Protein AF-A0A2V9M2J3-F1 (afdb_monomer_lite)

pLDDT: mean 76.99, std 8.59, range [54.62, 88.31]

Secondary structure (DSSP, 8-state):
-HHHHHHHHHHHHHHHHHTTTTHHHHHHHHHHHTTPPPPPHHHHHHHHHHHHH-S-----

Foldseek 3Di:
DVVVVVVVVVVVVVVCVVVCVCVLVVQCVVCVVVVHHRDPPVVVVVVVVCVVPVPPPPPD

Sequence (60 aa):
MIRLQKITRYIWQLLIEACGENDYRRYRERALAQGEAALPAETFFLERLERKYARPSRCC

Radius of gyration: 16.67 Å; chains: 1; bounding box: 30×34×49 Å

Structure (mmCIF, N/CA/C/O backbone):
data_AF-A0A2V9M2J3-F1
#
_entry.id   AF-A0A2V9M2J3-F1
#
loop_
_atom_site.group_PDB
_atom_site.id
_atom_site.type_symbol
_atom_site.label_atom_id
_atom_site.label_alt_id
_atom_site.label_comp_id
_atom_site.label_asym_id
_atom_site.label_entity_id
_atom_site.label_seq_id
_atom_site.pdbx_PDB_ins_code
_atom_site.Cartn_x
_atom_site.Cartn_y
_atom_site.Cartn_z
_atom_site.occupancy
_atom_site.B_iso_or_equiv
_atom_site.auth_seq_id
_atom_site.auth_comp_id
_atom_site.auth_asym_id
_atom_site.auth_atom_id
_atom_site.pdbx_PDB_model_num
ATOM 1 N N . MET A 1 1 ? -3.684 3.975 33.118 1.00 54.62 1 MET A N 1
ATOM 2 C CA . MET A 1 1 ? -2.746 3.551 32.045 1.00 54.62 1 MET A CA 1
ATOM 3 C C . MET A 1 1 ? -3.436 3.057 30.762 1.00 54.62 1 MET A C 1
ATOM 5 O O . MET A 1 1 ? -2.954 3.381 29.686 1.00 54.62 1 MET A O 1
ATOM 9 N N . ILE A 1 2 ? -4.588 2.372 30.828 1.00 60.97 2 ILE A N 1
ATOM 10 C CA . ILE A 1 2 ? -5.293 1.792 29.654 1.00 60.97 2 ILE A CA 1
ATOM 11 C C . ILE A 1 2 ? -5.757 2.839 28.611 1.00 60.97 2 ILE A C 1
ATOM 13 O O . ILE A 1 2 ? -5.731 2.580 27.410 1.00 60.97 2 ILE A O 1
ATOM 17 N N . ARG A 1 3 ? -6.158 4.046 29.041 1.00 64.31 3 ARG A N 1
ATOM 18 C CA . ARG A 1 3 ? -6.570 5.132 28.123 1.00 64.31 3 ARG A CA 1
ATOM 19 C C . ARG A 1 3 ? -5.416 5.682 27.285 1.00 64.31 3 ARG A C 1
ATOM 21 O O . ARG A 1 3 ? -5.616 5.956 26.108 1.00 64.31 3 ARG A O 1
ATOM 28 N N . LEU A 1 4 ? -4.222 5.790 27.868 1.00 74.44 4 LEU A N 1
ATOM 29 C CA . LEU A 1 4 ? -3.048 6.316 27.170 1.00 74.44 4 LEU A CA 1
ATOM 30 C C . LEU A 1 4 ? -2.641 5.393 26.013 1.00 74.44 4 LEU A C 1
ATOM 32 O O . LEU A 1 4 ? -2.387 5.867 24.915 1.00 74.44 4 LEU A O 1
ATOM 36 N N . GLN A 1 5 ? -2.695 4.075 26.235 1.00 76.81 5 GLN A N 1
ATOM 37 C CA . GLN A 1 5 ? -2.412 3.066 25.208 1.00 76.81 5 GLN A CA 1
ATOM 38 C C . GLN A 1 5 ? -3.410 3.084 24.040 1.00 76.81 5 GLN A C 1
ATOM 40 O O . GLN A 1 5 ? -3.043 2.782 22.906 1.00 76.81 5 GLN A O 1
ATOM 45 N N . LYS A 1 6 ? -4.679 3.432 24.294 1.00 78.88 6 LYS A N 1
ATOM 46 C CA . LYS A 1 6 ? -5.674 3.588 23.221 1.00 78.88 6 LYS A CA 1
ATOM 47 C C . LYS A 1 6 ? -5.390 4.822 22.369 1.00 78.88 6 LYS A C 1
ATOM 49 O O . LYS A 1 6 ? -5.465 4.739 21.149 1.00 78.88 6 LYS A O 1
ATOM 54 N N . ILE A 1 7 ? -5.037 5.936 23.008 1.00 86.06 7 ILE A N 1
ATOM 55 C CA . ILE A 1 7 ?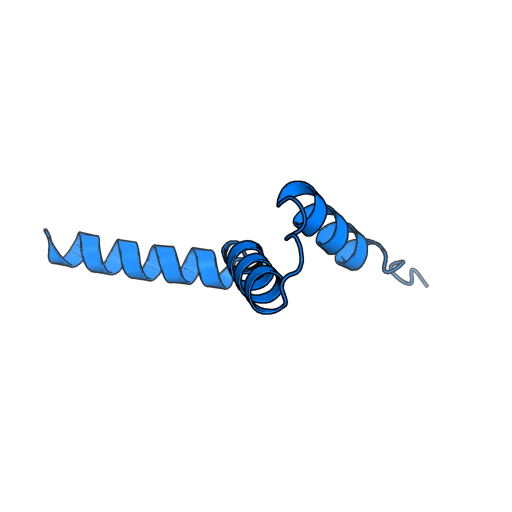 -4.738 7.194 22.316 1.00 86.06 7 ILE A CA 1
ATOM 56 C C . ILE A 1 7 ? -3.476 7.045 21.465 1.00 86.06 7 ILE A C 1
ATOM 58 O O . ILE A 1 7 ? -3.489 7.408 20.294 1.00 86.06 7 ILE A O 1
ATOM 62 N N . THR A 1 8 ? -2.413 6.445 22.005 1.00 84.25 8 THR A N 1
ATOM 63 C CA . THR A 1 8 ? -1.177 6.228 21.242 1.00 84.25 8 THR A CA 1
ATOM 64 C C . THR A 1 8 ? -1.383 5.282 20.066 1.00 84.25 8 TH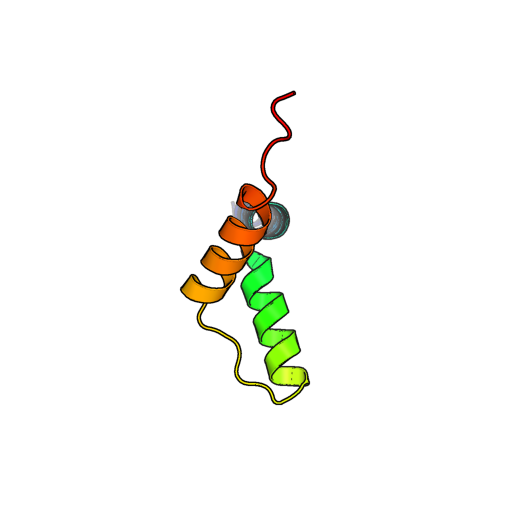R A C 1
ATOM 66 O O . THR A 1 8 ? -0.864 5.562 18.993 1.00 84.25 8 THR A O 1
ATOM 69 N N . ARG A 1 9 ? -2.193 4.221 20.204 1.00 83.69 9 ARG A N 1
ATOM 70 C CA . ARG A 1 9 ? -2.573 3.370 19.059 1.00 83.69 9 ARG A CA 1
ATOM 71 C C . ARG A 1 9 ? -3.328 4.135 17.982 1.00 83.69 9 ARG A C 1
ATOM 73 O O . ARG A 1 9 ? -3.056 3.926 16.807 1.00 83.69 9 ARG A O 1
ATOM 80 N N . TYR A 1 10 ? -4.254 5.002 18.374 1.00 84.12 10 TYR A N 1
ATOM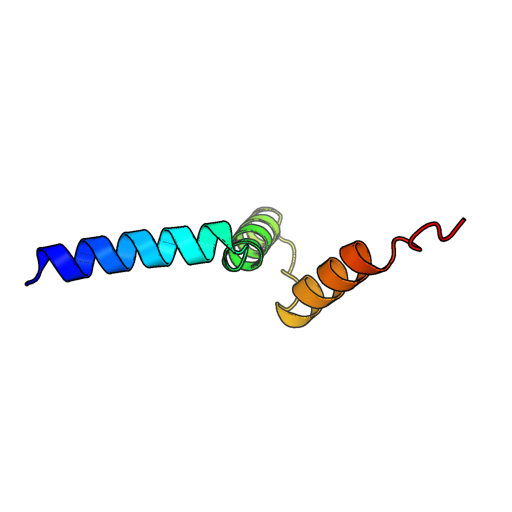 81 C CA . TYR A 1 10 ? -5.036 5.785 17.423 1.00 84.12 10 TYR A CA 1
ATOM 82 C C . TYR A 1 10 ? -4.161 6.792 16.667 1.00 84.12 10 TYR A C 1
ATOM 84 O O . TYR A 1 10 ? -4.218 6.872 15.444 1.00 84.12 10 TYR A O 1
ATOM 92 N N . ILE A 1 11 ? -3.281 7.498 17.382 1.00 85.19 11 ILE A N 1
ATOM 93 C CA . ILE A 1 11 ? -2.302 8.413 16.779 1.00 85.19 11 ILE A CA 1
ATOM 94 C C . ILE A 1 11 ? -1.335 7.644 15.872 1.00 85.19 11 ILE A C 1
ATOM 96 O O . ILE A 1 11 ? -1.035 8.103 14.777 1.00 85.19 11 ILE A O 1
ATOM 100 N N . TRP A 1 12 ? -0.888 6.456 16.284 1.00 81.31 12 TRP A N 1
ATOM 101 C CA . TRP A 1 12 ? -0.023 5.601 15.472 1.00 81.31 12 TRP A CA 1
ATOM 102 C C . TRP A 1 12 ? -0.704 5.153 14.176 1.00 81.31 12 TRP A C 1
ATOM 104 O O . TRP A 1 12 ? -0.108 5.241 13.108 1.00 81.31 12 TRP A O 1
ATOM 114 N N . GLN A 1 13 ? -1.975 4.749 14.241 1.00 76.19 13 GLN A N 1
ATOM 115 C CA . GLN A 1 13 ? -2.759 4.432 13.046 1.00 76.19 13 GLN A CA 1
ATOM 116 C C . GLN A 1 13 ? -2.916 5.646 12.127 1.00 76.19 13 GLN A C 1
ATOM 118 O O . GLN A 1 13 ? -2.748 5.502 10.921 1.00 76.19 13 GLN A O 1
ATOM 123 N N . LEU A 1 14 ? -3.162 6.837 12.680 1.00 78.06 14 LEU A N 1
ATOM 124 C CA . LEU A 1 14 ? -3.234 8.075 11.900 1.00 78.06 14 LEU A CA 1
ATOM 125 C C . LEU A 1 14 ? -1.896 8.448 11.254 1.00 78.06 14 LEU A C 1
ATOM 127 O O . LEU A 1 14 ? -1.888 8.933 10.128 1.00 78.06 14 LEU A O 1
ATOM 131 N N . LEU A 1 15 ? -0.770 8.216 11.931 1.00 76.81 15 LEU A N 1
ATOM 132 C CA . LEU A 1 15 ? 0.564 8.450 11.372 1.00 76.81 15 LEU A CA 1
ATOM 133 C C . LEU A 1 15 ? 0.882 7.473 10.235 1.00 76.81 15 LEU A C 1
ATOM 135 O O . LEU A 1 15 ? 1.382 7.903 9.202 1.00 76.81 15 LEU A O 1
ATOM 139 N N . ILE A 1 16 ? 0.535 6.191 10.383 1.00 73.00 16 ILE A N 1
ATOM 140 C CA . ILE A 1 16 ? 0.644 5.178 9.315 1.00 73.00 16 ILE A CA 1
ATOM 141 C C . ILE A 1 16 ? -0.231 5.564 8.112 1.00 73.00 16 ILE A C 1
ATOM 143 O O . ILE A 1 16 ? 0.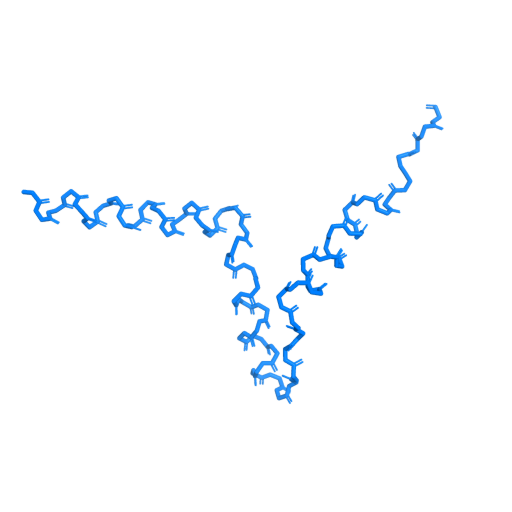197 5.468 6.960 1.00 73.00 16 ILE A O 1
ATOM 147 N N . GLU A 1 17 ? -1.454 6.034 8.370 1.00 70.62 17 GLU A N 1
ATOM 148 C CA . GLU A 1 17 ? -2.369 6.539 7.342 1.00 70.62 17 GLU A CA 1
ATOM 149 C C . GLU A 1 17 ? -1.770 7.763 6.624 1.00 70.62 17 GLU A C 1
ATOM 151 O O . GLU A 1 17 ? -1.764 7.815 5.396 1.00 70.62 17 GLU A O 1
ATOM 156 N N . ALA A 1 18 ? -1.206 8.715 7.377 1.00 68.00 18 ALA A N 1
ATOM 157 C CA . ALA A 1 18 ? -0.617 9.950 6.856 1.00 68.00 18 ALA A CA 1
ATOM 158 C C . ALA A 1 18 ? 0.706 9.729 6.100 1.00 68.00 18 ALA A C 1
ATOM 160 O O . ALA A 1 18 ? 0.972 10.425 5.122 1.00 68.00 18 ALA A O 1
ATOM 161 N N . CYS A 1 19 ? 1.516 8.747 6.505 1.00 67.50 19 CYS A N 1
ATOM 162 C CA . CYS A 1 19 ? 2.735 8.350 5.793 1.00 67.50 19 CYS A CA 1
ATOM 163 C C . CYS A 1 19 ? 2.450 7.593 4.484 1.00 67.50 19 CYS A C 1
ATOM 165 O O . CYS A 1 19 ? 3.379 7.335 3.719 1.00 67.50 19 CYS A O 1
ATOM 167 N N . GLY A 1 20 ? 1.191 7.234 4.205 1.00 64.75 20 GLY A N 1
ATOM 168 C CA . GLY A 1 20 ? 0.823 6.457 3.019 1.00 64.75 20 GLY A CA 1
ATOM 169 C C . GLY A 1 20 ? 1.152 4.967 3.140 1.00 64.75 20 GLY A C 1
ATOM 170 O O . GLY A 1 20 ? 1.048 4.227 2.166 1.00 64.75 20 GLY A O 1
ATOM 171 N N . GLU A 1 21 ? 1.499 4.486 4.333 1.00 66.94 21 GLU A N 1
ATOM 172 C CA . GLU A 1 21 ? 1.749 3.064 4.590 1.00 66.94 21 GLU A CA 1
ATOM 173 C C . GLU A 1 21 ? 0.441 2.248 4.505 1.00 66.94 21 GLU A C 1
ATOM 175 O O . GLU A 1 21 ? 0.446 1.069 4.153 1.00 66.94 21 GLU A O 1
ATOM 180 N N . ASN A 1 22 ? -0.712 2.912 4.676 1.00 72.56 22 ASN A N 1
ATOM 181 C CA . ASN A 1 22 ? -2.033 2.335 4.411 1.00 72.56 22 ASN A CA 1
ATOM 182 C C . ASN A 1 22 ? -2.462 2.377 2.927 1.00 72.56 22 ASN A C 1
ATOM 184 O O . ASN A 1 22 ? -3.490 1.796 2.565 1.00 72.56 22 ASN A O 1
ATOM 188 N N . ASP A 1 23 ? -1.706 3.038 2.042 1.00 75.50 23 ASP A N 1
ATOM 189 C CA . ASP A 1 23 ? -2.095 3.144 0.630 1.00 75.50 23 ASP A CA 1
ATOM 190 C C . ASP A 1 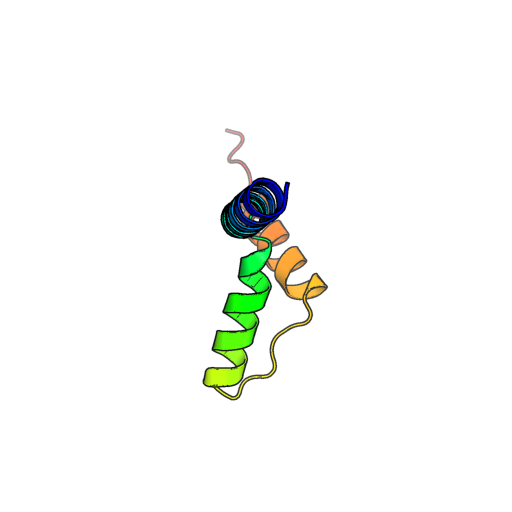23 ? -2.080 1.791 -0.071 1.00 75.50 23 ASP A C 1
ATOM 192 O O . ASP A 1 23 ? -2.972 1.516 -0.872 1.00 75.50 23 ASP A O 1
ATOM 196 N N . TYR A 1 24 ? -1.123 0.921 0.265 1.00 78.62 24 TYR A N 1
ATOM 197 C CA . TYR A 1 24 ? -1.105 -0.437 -0.271 1.00 78.62 24 TYR A CA 1
ATOM 198 C C . TYR A 1 24 ? -2.332 -1.237 0.186 1.00 78.62 24 TYR A C 1
ATOM 200 O O . TYR A 1 24 ? -2.939 -1.952 -0.609 1.00 78.62 24 TYR A O 1
ATOM 208 N N . ARG A 1 25 ? -2.761 -1.074 1.447 1.00 80.88 25 ARG A N 1
ATOM 209 C CA . ARG A 1 25 ? -3.970 -1.735 1.960 1.00 80.88 25 ARG A CA 1
ATOM 210 C C . ARG A 1 25 ? -5.216 -1.264 1.212 1.00 80.88 25 ARG A C 1
ATOM 212 O O . ARG A 1 25 ? -5.986 -2.098 0.748 1.00 80.88 25 ARG A O 1
ATOM 219 N N . ARG A 1 26 ? -5.362 0.050 1.004 1.00 81.56 26 ARG A N 1
ATOM 220 C CA . ARG A 1 26 ? -6.450 0.641 0.200 1.00 81.56 26 ARG A CA 1
ATOM 221 C C . ARG A 1 26 ? -6.403 0.227 -1.269 1.00 81.56 26 ARG A C 1
ATOM 223 O O . ARG A 1 26 ? -7.455 0.074 -1.885 1.00 81.56 26 ARG A O 1
ATOM 230 N N . TYR A 1 27 ? -5.212 0.095 -1.847 1.00 83.94 27 TYR A N 1
ATOM 231 C CA . TYR A 1 27 ? -5.028 -0.400 -3.210 1.00 83.94 27 TYR A CA 1
ATOM 232 C C . TYR A 1 27 ? -5.465 -1.863 -3.315 1.00 83.94 27 TYR A C 1
ATOM 234 O O . TYR A 1 27 ? -6.262 -2.201 -4.184 1.00 83.94 27 TYR A O 1
ATOM 242 N N . ARG A 1 28 ? -5.035 -2.706 -2.370 1.00 84.81 28 ARG A N 1
ATOM 243 C CA . ARG A 1 28 ? -5.420 -4.116 -2.299 1.00 84.81 28 ARG A CA 1
ATOM 244 C C . ARG A 1 28 ? -6.923 -4.298 -2.104 1.00 84.81 28 ARG A C 1
ATOM 246 O O . ARG A 1 28 ? -7.512 -5.130 -2.779 1.00 84.81 28 ARG A O 1
ATOM 253 N N . GLU A 1 29 ? -7.544 -3.529 -1.213 1.00 86.19 29 GLU A N 1
ATOM 254 C CA . GLU A 1 29 ? -9.000 -3.542 -1.010 1.00 86.19 29 GLU A CA 1
ATOM 255 C C . GLU A 1 29 ? -9.750 -3.168 -2.296 1.00 86.19 29 GLU A C 1
ATOM 257 O O . GLU A 1 29 ? -10.734 -3.821 -2.638 1.00 86.19 29 GLU A O 1
ATOM 262 N N . ARG A 1 30 ? -9.259 -2.171 -3.048 1.00 87.00 30 ARG A N 1
ATOM 263 C CA . ARG A 1 30 ? -9.828 -1.800 -4.352 1.00 87.00 30 ARG A CA 1
ATOM 264 C C . ARG A 1 30 ? -9.645 -2.885 -5.409 1.00 87.00 30 ARG A C 1
ATOM 266 O O . ARG A 1 30 ? -10.622 -3.224 -6.064 1.00 87.00 30 ARG A O 1
ATOM 273 N N . ALA A 1 31 ? -8.445 -3.449 -5.536 1.00 86.38 31 ALA A N 1
ATOM 274 C CA . ALA A 1 31 ? -8.166 -4.524 -6.488 1.00 86.38 31 ALA A CA 1
ATOM 275 C C . ALA A 1 31 ? -9.053 -5.749 -6.210 1.00 86.38 31 ALA A C 1
ATOM 277 O O . ALA A 1 31 ? -9.726 -6.243 -7.109 1.00 86.38 31 ALA A O 1
ATOM 278 N N . LEU A 1 32 ? -9.171 -6.156 -4.940 1.00 86.19 32 LEU A N 1
ATOM 279 C CA . LEU A 1 32 ? -10.064 -7.242 -4.526 1.00 86.19 32 LEU A CA 1
ATOM 280 C C . LEU A 1 32 ? -11.538 -6.936 -4.825 1.00 86.19 32 LEU A C 1
ATOM 282 O O . LEU A 1 32 ? -12.251 -7.813 -5.302 1.00 86.19 32 LEU A O 1
ATOM 286 N N . ALA A 1 33 ? -11.997 -5.705 -4.578 1.00 88.31 33 ALA A N 1
ATOM 287 C CA . ALA A 1 33 ? -13.359 -5.285 -4.912 1.00 88.31 33 ALA A CA 1
ATOM 288 C C . ALA A 1 33 ? -13.632 -5.277 -6.427 1.00 88.31 33 ALA A C 1
ATOM 290 O O . ALA A 1 33 ? -14.771 -5.470 -6.844 1.00 88.31 33 ALA A O 1
ATOM 291 N N . GLN A 1 34 ? -12.598 -5.078 -7.246 1.00 88.25 34 GLN A N 1
ATOM 292 C CA . GLN A 1 34 ? -12.665 -5.139 -8.708 1.00 88.25 34 GLN A CA 1
ATOM 293 C C . GLN A 1 34 ? -12.476 -6.563 -9.259 1.00 88.25 34 GLN A C 1
ATOM 295 O O . GLN A 1 34 ? -12.622 -6.773 -10.459 1.00 88.25 34 GLN A O 1
ATOM 300 N N . GLY A 1 35 ? -12.192 -7.548 -8.398 1.00 87.19 35 GLY A N 1
ATOM 301 C CA . GLY A 1 35 ? -11.887 -8.922 -8.808 1.00 87.19 35 GLY A CA 1
ATOM 302 C C . GLY A 1 35 ? -10.493 -9.084 -9.424 1.00 87.19 35 GLY A C 1
ATOM 303 O O . GLY A 1 35 ? -10.196 -10.126 -10.005 1.00 87.19 35 GLY A O 1
ATOM 304 N N . GLU A 1 36 ? -9.635 -8.074 -9.295 1.00 85.12 36 GLU A N 1
ATOM 305 C CA . GLU A 1 36 ? -8.264 -8.081 -9.790 1.00 85.12 36 GLU A CA 1
ATOM 306 C C . GLU A 1 36 ? -7.296 -8.586 -8.714 1.00 85.12 36 GLU A C 1
ATOM 308 O O . GLU A 1 36 ? -7.459 -8.358 -7.509 1.00 85.12 36 GLU A O 1
ATOM 313 N N . ALA A 1 37 ? -6.239 -9.271 -9.151 1.00 83.69 37 ALA A N 1
ATOM 314 C CA . ALA A 1 37 ? -5.151 -9.635 -8.260 1.00 83.69 37 ALA A CA 1
ATOM 315 C C . ALA A 1 37 ? -4.375 -8.369 -7.875 1.00 83.69 37 ALA A C 1
ATOM 317 O O . ALA A 1 37 ? -3.794 -7.700 -8.727 1.00 83.69 37 ALA A O 1
ATOM 318 N N . ALA A 1 38 ? -4.356 -8.044 -6.581 1.00 82.00 38 ALA A N 1
ATOM 319 C CA . ALA A 1 38 ? -3.536 -6.948 -6.085 1.00 82.00 38 ALA A CA 1
ATOM 320 C C . ALA A 1 38 ? -2.056 -7.225 -6.389 1.00 82.00 38 ALA A C 1
ATOM 322 O O . ALA A 1 38 ? -1.555 -8.311 -6.083 1.00 82.00 38 ALA A O 1
ATOM 323 N N . LEU A 1 39 ? -1.362 -6.231 -6.951 1.00 82.19 39 LEU A N 1
ATOM 324 C CA . LEU A 1 39 ? 0.091 -6.273 -7.107 1.00 82.19 39 LEU A CA 1
ATOM 325 C C . LEU A 1 39 ? 0.779 -6.558 -5.763 1.00 82.19 39 LEU A C 1
ATOM 327 O O . LEU A 1 39 ? 0.252 -6.161 -4.723 1.00 82.19 39 LEU A O 1
ATOM 331 N N . PRO A 1 40 ? 1.967 -7.185 -5.760 1.00 82.12 40 PRO A N 1
ATOM 332 C CA . PRO A 1 40 ? 2.788 -7.294 -4.563 1.00 82.12 40 PRO A CA 1
ATOM 333 C C . PRO A 1 40 ? 3.117 -5.908 -3.995 1.00 82.12 40 PRO A C 1
ATOM 335 O O . PRO A 1 40 ? 3.323 -4.950 -4.744 1.00 82.12 40 PRO A O 1
ATOM 338 N N . ALA A 1 41 ? 3.219 -5.809 -2.667 1.00 77.56 41 ALA A N 1
ATOM 339 C CA . ALA A 1 41 ? 3.514 -4.550 -1.979 1.00 77.56 41 ALA A CA 1
ATOM 340 C C . ALA A 1 41 ? 4.785 -3.886 -2.512 1.00 77.56 41 ALA A C 1
ATOM 342 O O . ALA A 1 41 ? 4.786 -2.696 -2.813 1.00 77.56 41 ALA A O 1
ATOM 343 N N . GLU A 1 42 ? 5.842 -4.676 -2.684 1.00 75.88 42 GLU A N 1
ATOM 344 C CA . GLU A 1 42 ? 7.122 -4.226 -3.222 1.00 75.88 42 GLU A CA 1
ATOM 345 C C . GLU A 1 42 ? 6.966 -3.575 -4.602 1.00 75.88 42 GLU A C 1
ATOM 347 O O . GLU A 1 42 ? 7.406 -2.445 -4.802 1.00 75.88 42 GLU A O 1
ATOM 352 N N . THR A 1 43 ? 6.246 -4.225 -5.519 1.00 81.88 43 THR A N 1
ATOM 353 C CA . THR A 1 43 ? 5.988 -3.709 -6.870 1.00 81.88 43 THR A CA 1
ATOM 354 C C . THR A 1 43 ? 5.174 -2.415 -6.839 1.00 81.88 43 THR A C 1
ATOM 356 O O . THR A 1 43 ? 5.513 -1.458 -7.529 1.00 81.88 43 THR A O 1
ATOM 359 N N . PHE A 1 44 ? 4.149 -2.334 -5.984 1.00 82.81 44 PHE A N 1
ATOM 360 C CA . PHE A 1 44 ? 3.350 -1.117 -5.806 1.00 82.81 44 PHE A CA 1
ATOM 361 C C . PHE A 1 44 ? 4.190 0.068 -5.298 1.00 82.81 44 PHE A C 1
ATOM 363 O O . PHE A 1 44 ? 4.046 1.195 -5.783 1.00 82.81 44 PHE A O 1
ATOM 370 N N . PHE A 1 45 ? 5.073 -0.167 -4.323 1.00 80.38 45 PHE A N 1
ATOM 371 C CA . PHE A 1 45 ? 5.949 0.878 -3.794 1.00 80.38 45 PHE A CA 1
ATOM 372 C C . PHE A 1 45 ? 7.013 1.302 -4.807 1.00 80.38 45 PHE A C 1
ATOM 374 O O . PHE A 1 45 ? 7.261 2.503 -4.937 1.00 80.38 45 PHE A O 1
ATOM 381 N N . LEU A 1 46 ? 7.586 0.354 -5.552 1.00 83.00 46 LEU A N 1
ATOM 382 C CA . LEU A 1 46 ? 8.549 0.630 -6.617 1.00 83.00 46 LEU A CA 1
ATOM 383 C C . LEU A 1 46 ? 7.925 1.453 -7.746 1.00 83.00 46 LEU A C 1
ATOM 385 O O . LEU A 1 46 ? 8.472 2.499 -8.076 1.00 83.00 46 LEU A O 1
ATOM 389 N N . GLU A 1 47 ? 6.744 1.091 -8.256 1.00 82.88 47 GLU A N 1
ATOM 390 C CA . GLU A 1 47 ? 6.064 1.888 -9.291 1.00 82.88 47 GLU A CA 1
ATOM 391 C C . GLU A 1 47 ? 5.774 3.319 -8.827 1.00 82.88 47 GLU A C 1
ATOM 393 O O . GLU A 1 47 ? 5.835 4.280 -9.597 1.00 82.88 47 GLU A O 1
ATOM 398 N N . ARG A 1 48 ? 5.423 3.489 -7.550 1.00 80.44 48 ARG A N 1
ATOM 399 C CA . ARG A 1 48 ? 5.121 4.807 -6.991 1.00 80.44 48 ARG A CA 1
ATOM 400 C C . ARG A 1 48 ? 6.382 5.641 -6.782 1.00 80.44 48 ARG A C 1
ATOM 402 O O . ARG A 1 48 ? 6.340 6.854 -6.994 1.00 80.44 48 ARG A O 1
ATOM 409 N N . LEU A 1 49 ? 7.484 5.001 -6.392 1.00 80.81 49 LEU A N 1
ATOM 410 C CA . LEU A 1 49 ? 8.819 5.593 -6.349 1.00 80.81 49 LEU A CA 1
ATOM 411 C C . LEU A 1 49 ? 9.257 6.022 -7.743 1.00 80.81 49 LEU A C 1
ATOM 413 O O . LEU A 1 49 ? 9.593 7.190 -7.931 1.00 80.81 49 LEU A O 1
ATOM 417 N N . GLU A 1 50 ? 9.162 5.126 -8.721 1.00 81.62 50 GLU A N 1
ATOM 418 C CA . GLU A 1 50 ? 9.438 5.429 -10.116 1.00 81.62 50 GLU A CA 1
ATOM 419 C C . GLU A 1 50 ? 8.587 6.599 -10.574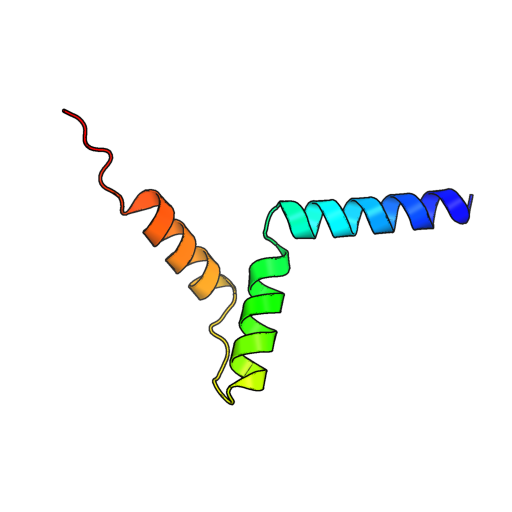 1.00 81.62 50 GLU A C 1
ATOM 421 O O . GLU A 1 50 ? 9.150 7.597 -10.962 1.00 81.62 50 GLU A O 1
ATOM 426 N N . ARG A 1 51 ? 7.262 6.617 -10.413 1.00 80.00 51 ARG A N 1
ATOM 427 C CA . ARG A 1 51 ? 6.454 7.794 -10.807 1.00 80.00 51 ARG A CA 1
ATOM 428 C C . ARG A 1 51 ? 6.877 9.096 -10.120 1.00 80.00 51 ARG A C 1
ATOM 430 O O . ARG A 1 51 ? 6.805 10.159 -10.738 1.00 80.00 51 ARG A O 1
ATOM 437 N N . LYS A 1 52 ? 7.295 9.036 -8.852 1.00 76.81 52 LYS A N 1
ATOM 438 C CA . LYS A 1 52 ? 7.740 10.210 -8.085 1.00 76.81 52 LYS A CA 1
ATOM 439 C C . LYS A 1 52 ? 9.082 10.747 -8.590 1.00 76.81 52 LYS A C 1
ATOM 441 O O . LYS A 1 52 ? 9.253 11.963 -8.648 1.00 76.81 52 LYS A O 1
ATOM 446 N N . TYR A 1 53 ? 9.998 9.856 -8.961 1.00 75.00 53 TYR A N 1
ATOM 447 C CA . TYR A 1 53 ? 11.369 10.180 -9.369 1.00 75.00 53 TYR A CA 1
ATOM 448 C C . TYR A 1 53 ? 11.610 10.110 -10.889 1.00 75.00 53 TYR A C 1
ATOM 450 O O . TYR A 1 53 ? 12.643 10.564 -11.363 1.00 75.00 53 TYR A O 1
ATOM 458 N N . ALA A 1 54 ? 10.648 9.611 -11.665 1.00 69.31 54 ALA A N 1
ATOM 459 C CA . ALA A 1 54 ? 10.664 9.526 -13.126 1.00 69.31 54 ALA A CA 1
ATOM 460 C C . ALA A 1 54 ? 10.205 10.823 -13.779 1.00 69.31 54 ALA A C 1
ATOM 462 O O . ALA A 1 54 ? 10.294 10.952 -14.997 1.00 69.31 54 ALA A O 1
ATOM 463 N N . ARG A 1 55 ? 9.743 11.816 -13.003 1.00 62.75 55 ARG A N 1
ATOM 464 C CA . ARG A 1 55 ? 9.788 13.185 -13.508 1.00 62.75 55 ARG A CA 1
ATOM 465 C C . ARG A 1 55 ? 11.264 13.522 -13.696 1.00 62.75 55 ARG A C 1
ATOM 467 O O . ARG A 1 55 ? 11.946 13.643 -12.678 1.00 62.75 55 ARG A O 1
ATOM 474 N N . PRO A 1 56 ? 11.760 13.735 -14.931 1.00 64.75 56 PRO A N 1
ATOM 475 C CA . PRO A 1 56 ? 13.014 14.443 -15.069 1.00 64.75 56 PRO A CA 1
ATOM 476 C C . PRO A 1 56 ? 12.788 15.775 -14.359 1.00 64.75 56 PRO A C 1
ATOM 478 O O . PRO A 1 56 ? 11.902 16.550 -14.740 1.00 64.75 56 PRO A O 1
ATOM 481 N N . SER A 1 57 ? 13.513 16.011 -13.264 1.00 61.38 57 SER A N 1
ATOM 482 C CA . SER A 1 57 ? 13.694 17.364 -12.769 1.00 61.38 57 SER A CA 1
ATOM 483 C C . SER A 1 57 ? 14.135 18.144 -13.995 1.00 61.38 57 SER A C 1
ATOM 485 O O . SER A 1 57 ? 15.182 17.834 -14.564 1.00 61.38 57 SER A O 1
ATOM 487 N N . ARG A 1 58 ? 13.281 19.048 -14.484 1.00 58.84 58 ARG A N 1
ATOM 488 C CA . ARG A 1 58 ? 13.656 19.999 -15.526 1.00 58.84 58 ARG A CA 1
ATOM 489 C C . ARG A 1 58 ? 14.760 20.854 -14.912 1.00 58.84 58 ARG A C 1
ATOM 491 O O . ARG A 1 58 ? 14.483 21.899 -14.343 1.00 58.84 58 ARG A O 1
ATOM 498 N N . CYS A 1 59 ? 15.985 20.339 -14.929 1.00 64.38 59 CYS A N 1
ATOM 499 C CA . CYS A 1 59 ? 17.187 21.129 -14.817 1.00 64.38 59 CYS A CA 1
ATOM 500 C C . CYS A 1 59 ? 17.254 21.893 -16.132 1.00 64.38 59 CYS A C 1
ATOM 502 O O . CYS A 1 59 ? 17.699 21.374 -17.155 1.00 64.38 59 CYS A O 1
ATOM 504 N N . CYS A 1 60 ? 16.673 23.082 -16.097 1.00 60.12 60 CYS A N 1
ATOM 505 C CA . CYS A 1 60 ? 17.019 24.191 -16.957 1.00 60.12 60 CYS A CA 1
ATOM 506 C C . CYS A 1 60 ? 17.531 25.274 -16.014 1.00 60.12 60 CYS A C 1
ATOM 508 O O . CYS A 1 60 ? 16.829 25.516 -15.004 1.00 60.12 60 CYS A O 1
#